Protein AF-0000000082779666 (afdb_homodimer)

Foldseek 3Di:
DQQDPCLVVDQALVSLLVVQLVLLVLADDPVSSVVSNVVSVVVSVVCVPPDDSVVRRVVSVVSRVVSNVVCCVGPVVD/DQQDPCLVVDQALVSLLVVQLVLLVLADDPVSSVVSNVVSVVVSVVCVPPDDSVVRRVVSVVSRVVSNVVCCVGPVPD

Sequence (156 aa):
MPPLPGAELVQTPVQLYRYLLRCCKRLPSPAMQQHYRHAVRQSFNSHVDEDDPERIKTIIQRAITDADWILDKYTRKKMPPLPGAELVQTPVQLYRYLLRCCKRLPSPAMQQHYRHAVRQSFNSHVDEDDPERIKTIIQRAITDADWILDKYTRKK

Secondary structure (DSSP, 8-state):
--SSTTGGG--SHHHHHHHHHHHHTTSSSHHHHHHHHHHHHHHHHHTTT---HHHHHHHHHHHHHHHHHHHIIIIIT-/--SSTTGGG--SHHHHHHHHHHHHTTSSSHHHHHHHHHHHHHHHHHTTT---HHHHHHHHHHHHHHHHHHHHHHTS--

Nearest PDB structures (foldseek):
  6odd-assembly1_B  TM=8.358E-01  e=5.122E-02  Homo sapiens
  6uxe-assembly1_B  TM=8.445E-01  e=1.017E-01  Homo sapiens
  6nzu-assembly1_B  TM=8.405E-01  e=1.207E-01  Homo sapiens
  8pk8-assembly1_B  TM=8.431E-01  e=1.353E-01  Homo sapiens
  7zmb-assembly1_P  TM=7.468E-01  e=3.009E-01  Thermochaetoides thermophila DSM 1495

pLDDT: mean 90.34, std 11.35, range [42.72, 97.56]

Organism: Chanos chanos (NCBI:txid29144)

Solvent-accessible surface area (backbone atoms only — not comparable to full-atom values): 8999 Å² total; per-residue (Å²): 122,70,68,49,91,58,57,86,70,50,83,43,73,67,48,42,52,52,51,50,51,56,54,26,69,63,44,85,41,72,69,56,23,51,51,48,44,48,40,51,54,53,51,50,64,64,49,66,81,67,77,51,67,69,58,51,50,51,52,49,53,51,51,49,53,50,49,22,50,51,44,46,65,65,54,55,76,112,122,70,69,47,92,60,56,87,69,48,81,42,72,70,48,41,52,52,51,50,52,57,52,26,70,64,45,86,42,70,68,55,23,51,51,47,44,48,40,51,52,53,51,50,63,64,49,65,81,67,78,51,68,68,58,50,52,52,51,50,53,51,51,49,53,52,50,22,51,52,44,47,66,64,55,57,75,116

Radius of gyration: 15.82 Å; Cα contacts (8 Å, |Δi|>4): 144; chains: 2; bounding box: 31×48×36 Å

InterPro domains:
  IPR008011 Complex 1 LYR protein domain [PF05347] (12-68)
  IPR045291 LYRM9, LYR domain [cd20269] (13-73)
  IPR052151 Complex I LYR motif-containing protein [PTHR47061] (1-77)

Structure (mmCIF, N/CA/C/O backbone):
data_AF-0000000082779666-model_v1
#
loop_
_entity.id
_entity.type
_entity.pdbx_description
1 polymer 'LYR motif-containing protein 9'
#
loop_
_atom_site.group_PDB
_atom_site.id
_atom_site.type_symbol
_atom_site.label_atom_id
_atom_site.label_alt_id
_atom_site.label_comp_id
_atom_site.label_asym_id
_atom_site.label_entity_id
_atom_site.label_seq_id
_atom_site.pdbx_PDB_ins_code
_atom_site.Cartn_x
_atom_site.Cartn_y
_atom_site.Cartn_z
_atom_site.occupancy
_atom_site.B_iso_or_equiv
_atom_site.auth_seq_id
_atom_site.auth_comp_id
_atom_site.auth_asym_id
_atom_site.auth_atom_id
_atom_site.pdbx_PDB_model_num
ATOM 1 N N . MET A 1 1 ? 0.301 7.043 18.406 1 48.06 1 MET A N 1
ATOM 2 C CA . MET A 1 1 ? -0.86 7.926 18.469 1 48.06 1 MET A CA 1
ATOM 3 C C . MET A 1 1 ? -1.511 8.07 17.094 1 48.06 1 MET A C 1
ATOM 5 O O . MET A 1 1 ? -0.822 8.07 16.078 1 48.06 1 MET A O 1
ATOM 9 N N . PRO A 1 2 ? -2.842 7.746 17.078 1 58.31 2 PRO A N 1
ATOM 10 C CA . PRO A 1 2 ? -3.479 7.953 15.773 1 58.31 2 PRO A CA 1
ATOM 11 C C . PRO A 1 2 ? -3.223 9.344 15.203 1 58.31 2 PRO A C 1
ATOM 13 O O . PRO A 1 2 ? -3.105 10.312 15.961 1 58.31 2 PRO A O 1
ATOM 16 N N . PRO A 1 3 ? -2.742 9.281 13.875 1 59.75 3 PRO A N 1
ATOM 17 C CA . PRO A 1 3 ? -2.281 10.562 13.336 1 59.75 3 PRO A CA 1
ATOM 18 C C . PRO A 1 3 ? -3.268 11.703 13.586 1 59.75 3 PRO A C 1
ATOM 20 O O . PRO A 1 3 ? -2.871 12.773 14.055 1 59.75 3 PRO A O 1
ATOM 23 N N . LEU A 1 4 ? -4.582 11.43 13.062 1 67.88 4 LEU A N 1
ATOM 24 C CA . LEU A 1 4 ? -5.668 12.391 13.219 1 67.88 4 LEU A CA 1
ATOM 25 C C . LEU A 1 4 ? -6.797 11.805 14.062 1 67.88 4 LEU A C 1
ATOM 27 O O . LEU A 1 4 ? -6.977 10.586 14.094 1 67.88 4 LEU A O 1
ATOM 31 N N . PRO A 1 5 ? -7.273 12.695 14.773 1 72.62 5 PRO A N 1
ATOM 32 C CA . PRO A 1 5 ? -8.461 12.172 15.461 1 72.62 5 PRO A CA 1
ATOM 33 C C . PRO A 1 5 ? -9.398 11.406 14.523 1 72.62 5 PRO A C 1
ATOM 35 O O . PRO A 1 5 ? -9.492 11.734 13.336 1 72.62 5 PRO A O 1
ATOM 38 N N . GLY A 1 6 ? -9.844 10.273 14.977 1 78 6 GLY A N 1
ATOM 39 C CA . GLY A 1 6 ? -10.859 9.531 14.242 1 78 6 GLY A CA 1
ATOM 40 C C . GLY A 1 6 ? -10.32 8.273 13.594 1 78 6 GLY A C 1
ATOM 41 O O . GLY A 1 6 ? -11.07 7.535 12.945 1 78 6 GLY A O 1
ATOM 42 N N . AL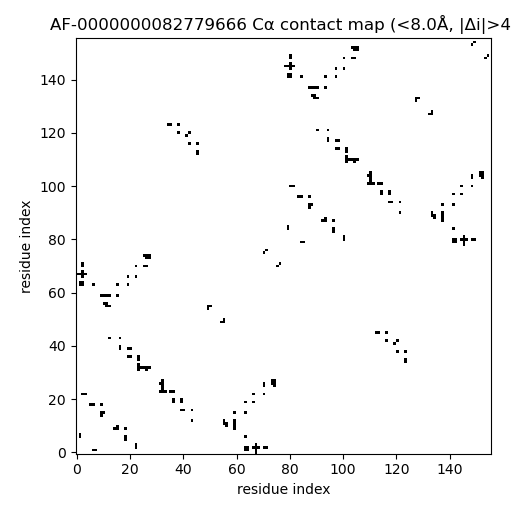A A 1 7 ? -9.039 8.062 13.68 1 85.25 7 ALA A N 1
ATOM 43 C CA . ALA A 1 7 ? -8.5 6.824 13.125 1 85.25 7 ALA A CA 1
ATOM 44 C C . ALA A 1 7 ? -9.258 5.609 13.656 1 85.25 7 ALA A C 1
ATOM 46 O O . ALA A 1 7 ? -9.469 4.637 12.93 1 85.25 7 ALA A O 1
ATOM 47 N N . GLU A 1 8 ? -9.68 5.762 14.812 1 88.44 8 GLU A N 1
ATOM 48 C CA . GLU A 1 8 ? -10.375 4.645 15.445 1 88.44 8 GLU A CA 1
ATOM 49 C C . GLU A 1 8 ? -11.75 4.426 14.828 1 88.44 8 GLU A C 1
ATOM 51 O O . GLU A 1 8 ? -12.328 3.344 14.945 1 88.44 8 GLU A O 1
ATOM 56 N N . LEU A 1 9 ? -12.242 5.422 14.164 1 89.44 9 LEU A N 1
ATOM 57 C CA . LEU A 1 9 ? -13.57 5.359 13.562 1 89.44 9 LEU A CA 1
ATOM 58 C C . LEU A 1 9 ? -13.508 4.773 12.156 1 89.44 9 LEU A C 1
ATOM 60 O O . LEU A 1 9 ? -14.539 4.434 11.578 1 89.44 9 LEU A O 1
ATOM 64 N N . VAL A 1 10 ? -12.383 4.578 11.641 1 94.75 10 VAL A N 1
ATOM 65 C CA . VAL A 1 10 ? -12.227 4.117 10.266 1 94.75 10 VAL A CA 1
ATOM 66 C C . VAL A 1 10 ? -12.406 2.604 10.203 1 94.75 10 VAL A C 1
ATOM 68 O O . VAL A 1 10 ? -11.57 1.851 10.711 1 94.75 10 VAL A O 1
ATOM 71 N N . GLN A 1 11 ? -13.531 2.197 9.539 1 93.25 11 GLN A N 1
ATOM 72 C CA . GLN A 1 11 ? -13.82 0.767 9.492 1 93.25 11 GLN A CA 1
ATOM 73 C C . GLN A 1 11 ? -14.125 0.312 8.07 1 93.25 11 GLN A C 1
ATOM 75 O O . GLN A 1 11 ? -14.242 -0.887 7.809 1 93.25 11 GLN A O 1
ATOM 80 N N . THR A 1 12 ? -14.297 1.275 7.211 1 95.19 12 THR A N 1
ATOM 81 C CA . THR A 1 12 ? -14.609 0.952 5.824 1 95.19 12 THR A CA 1
ATOM 82 C C . THR A 1 12 ? -13.617 1.614 4.875 1 95.19 12 THR A C 1
ATOM 84 O O . THR A 1 12 ? -12.961 2.592 5.238 1 95.19 12 THR A O 1
ATOM 87 N N . PRO A 1 13 ? -13.555 0.976 3.65 1 96.62 13 PRO A N 1
ATOM 88 C CA . PRO A 1 13 ? -12.641 1.575 2.668 1 96.62 13 PRO A CA 1
ATOM 89 C C . PRO A 1 13 ? -12.961 3.041 2.389 1 96.62 13 PRO A C 1
ATOM 91 O O . PRO A 1 13 ? -12.047 3.861 2.254 1 96.62 13 PRO A O 1
ATOM 94 N N . VAL A 1 14 ? -14.203 3.357 2.279 1 96.38 14 VAL A N 1
ATOM 95 C CA . VAL A 1 14 ? -14.586 4.734 1.986 1 96.38 14 VAL A CA 1
ATOM 96 C C . VAL A 1 14 ? -14.18 5.641 3.143 1 96.38 14 VAL A C 1
ATOM 98 O O . VAL A 1 14 ? -13.68 6.746 2.924 1 96.38 14 VAL A O 1
ATOM 101 N N . GLN A 1 15 ? -14.43 5.18 4.359 1 96.69 15 GLN A N 1
ATOM 102 C CA . GLN A 1 15 ? -13.992 5.945 5.523 1 96.69 15 GLN A CA 1
ATOM 103 C C . GLN A 1 15 ? -12.477 6.113 5.535 1 96.69 15 GLN A C 1
ATOM 105 O O . GLN A 1 15 ? -11.969 7.176 5.895 1 96.69 15 GLN A O 1
ATOM 110 N N . LEU A 1 16 ? -11.75 5.07 5.207 1 97.25 16 LEU A N 1
ATOM 111 C CA . LEU A 1 16 ? -10.297 5.141 5.113 1 97.25 16 LEU A CA 1
ATOM 112 C C . LEU A 1 16 ? -9.867 6.191 4.09 1 97.25 16 LEU A C 1
ATOM 114 O O . LEU A 1 16 ? -8.984 7.004 4.363 1 97.25 16 LEU A O 1
ATOM 118 N N . TYR A 1 17 ? -10.516 6.121 2.982 1 97.5 17 TYR A N 1
ATOM 119 C CA . TYR A 1 17 ? -10.195 7.059 1.914 1 97.5 17 TYR A CA 1
ATOM 120 C C . TYR A 1 17 ? -10.328 8.5 2.395 1 97.5 17 TYR A C 1
ATOM 122 O O . TYR A 1 17 ? -9.398 9.297 2.238 1 97.5 17 TYR A O 1
ATOM 130 N N . ARG A 1 18 ? -11.375 8.828 3.004 1 96.62 18 ARG A N 1
ATOM 131 C CA . ARG A 1 18 ? -11.633 10.172 3.512 1 96.62 18 ARG A CA 1
ATOM 132 C C . ARG A 1 18 ? -10.617 10.555 4.586 1 96.62 18 ARG A C 1
ATOM 134 O O . ARG A 1 18 ? -10.094 11.672 4.586 1 96.62 18 ARG A O 1
ATOM 141 N N . TYR A 1 19 ? -10.43 9.656 5.449 1 97.5 19 TYR A N 1
ATOM 142 C CA . TYR A 1 19 ? -9.477 9.898 6.531 1 97.5 19 TYR A CA 1
ATOM 143 C C . TYR A 1 19 ? -8.094 10.227 5.977 1 97.5 19 TYR A C 1
ATOM 145 O O . TYR A 1 19 ? -7.453 11.188 6.414 1 97.5 19 TYR A O 1
ATOM 153 N N . LEU A 1 20 ? -7.695 9.469 5 1 97.38 20 LEU A N 1
ATOM 154 C CA . LEU A 1 20 ? -6.367 9.672 4.438 1 97.38 20 LEU A CA 1
ATOM 155 C C . LEU A 1 20 ? -6.289 11 3.691 1 97.38 20 LEU A C 1
ATOM 157 O O . LEU A 1 20 ? -5.262 11.68 3.732 1 97.38 20 LEU A O 1
ATOM 161 N N . LEU A 1 21 ? -7.34 11.344 3.023 1 97.31 21 LEU A N 1
ATOM 162 C CA . LEU A 1 21 ? -7.352 12.633 2.334 1 97.31 21 LEU A CA 1
ATOM 163 C C . LEU A 1 21 ? -7.215 13.781 3.326 1 97.31 21 LEU A C 1
ATOM 165 O O . LEU A 1 21 ? -6.527 14.766 3.051 1 97.31 21 LEU A O 1
ATOM 169 N N . ARG A 1 22 ? -7.883 13.633 4.496 1 96.19 22 ARG A N 1
ATOM 170 C CA . ARG A 1 22 ? -7.734 14.648 5.535 1 96.19 22 ARG A CA 1
ATOM 171 C C . ARG A 1 22 ? -6.305 14.688 6.066 1 96.19 22 ARG A C 1
ATOM 173 O O . ARG A 1 22 ? -5.762 15.758 6.324 1 96.19 22 ARG A O 1
ATOM 180 N N . CYS A 1 23 ? -5.703 13.602 6.195 1 95.5 23 CYS A N 1
ATOM 181 C CA . CYS A 1 23 ? -4.316 13.539 6.645 1 95.5 23 CYS A CA 1
ATOM 182 C C . CYS A 1 23 ? -3.393 14.25 5.66 1 95.5 23 CYS A C 1
ATOM 184 O O . CYS A 1 23 ? -2.467 14.953 6.07 1 95.5 23 CYS A O 1
ATOM 186 N N . CYS A 1 24 ? -3.629 14.031 4.375 1 96.06 24 CYS A N 1
ATOM 187 C CA . CYS A 1 24 ? -2.799 14.648 3.348 1 96.06 24 CYS A CA 1
ATOM 188 C C . CYS A 1 24 ? -2.822 16.172 3.467 1 96.06 24 CYS A C 1
ATOM 190 O O . CYS A 1 24 ? -1.814 16.828 3.213 1 96.06 24 CYS A O 1
ATOM 192 N N . LYS A 1 25 ? -3.939 16.703 3.848 1 95.81 25 LYS A N 1
ATOM 193 C CA . LYS A 1 25 ? -4.098 18.156 3.957 1 95.81 25 LYS A CA 1
ATOM 194 C C . LYS A 1 25 ? -3.229 18.719 5.074 1 95.81 25 LYS A C 1
ATOM 196 O O . LYS A 1 25 ? -2.99 19.938 5.133 1 95.81 25 LYS A O 1
ATOM 201 N N . ARG A 1 26 ? -2.777 17.891 5.922 1 94.38 26 ARG A N 1
ATOM 202 C CA . ARG A 1 26 ? -1.98 18.344 7.062 1 94.38 26 ARG A CA 1
ATOM 203 C C . ARG A 1 26 ? -0.497 18.375 6.711 1 94.38 26 ARG A C 1
ATOM 205 O O . ARG A 1 26 ? 0.322 18.844 7.508 1 94.38 26 ARG A O 1
ATOM 212 N N . LEU A 1 27 ? -0.149 17.906 5.543 1 94.56 27 LEU A N 1
ATOM 213 C CA . LEU A 1 27 ? 1.248 17.922 5.121 1 94.56 27 LEU A CA 1
ATOM 214 C C . LEU A 1 27 ? 1.692 19.344 4.781 1 94.56 27 LEU A C 1
ATOM 216 O O . LEU A 1 27 ? 0.901 20.141 4.273 1 94.56 27 LEU A O 1
ATOM 220 N N . PRO A 1 28 ? 2.955 19.734 5.078 1 94.06 28 PRO A N 1
ATOM 221 C CA . PRO A 1 28 ? 3.416 21.125 5.031 1 94.06 28 PRO A CA 1
ATOM 222 C C . PRO A 1 28 ? 3.553 21.656 3.607 1 94.06 28 PRO A C 1
ATOM 224 O O . PRO A 1 28 ? 3.424 22.859 3.379 1 94.06 28 PRO A O 1
ATOM 227 N N . SER A 1 29 ? 3.826 20.953 2.604 1 94.19 29 SER A N 1
ATOM 228 C CA . SER A 1 29 ? 4.055 21.422 1.24 1 94.19 29 SER A CA 1
ATOM 229 C C . SER A 1 29 ? 2.912 21.016 0.316 1 94.19 29 SER A C 1
ATOM 231 O O . SER A 1 29 ? 2.467 19.875 0.338 1 94.19 29 SER A O 1
ATOM 233 N N . PRO A 1 30 ? 2.48 21.969 -0.505 1 96.56 30 PRO A N 1
ATOM 234 C CA . PRO A 1 30 ? 1.463 21.625 -1.498 1 96.56 30 PRO A CA 1
ATOM 235 C C . PRO A 1 30 ? 1.897 20.469 -2.406 1 96.56 30 PRO A C 1
ATOM 237 O O . PRO A 1 30 ? 1.076 19.625 -2.781 1 96.56 30 PRO A O 1
ATOM 240 N N . ALA A 1 31 ? 3.143 20.484 -2.703 1 95 31 ALA A N 1
ATOM 241 C CA . ALA A 1 31 ? 3.654 19.406 -3.547 1 95 31 ALA A CA 1
ATOM 242 C C . ALA A 1 31 ? 3.512 18.062 -2.855 1 95 31 ALA A C 1
ATOM 244 O O . ALA A 1 31 ? 3.107 17.078 -3.479 1 95 31 ALA A O 1
ATOM 245 N N . MET A 1 32 ? 3.793 18 -1.592 1 94.38 32 MET A N 1
ATOM 246 C CA . MET A 1 32 ? 3.65 16.781 -0.817 1 94.38 32 MET A CA 1
ATOM 247 C C . MET A 1 32 ? 2.186 16.375 -0.704 1 94.38 32 MET A C 1
ATOM 249 O O . MET A 1 32 ? 1.847 15.195 -0.863 1 94.38 32 MET A O 1
ATOM 253 N N . GLN A 1 33 ? 1.402 17.375 -0.396 1 97.12 33 GLN A N 1
ATOM 254 C CA . GLN A 1 33 ? -0.022 17.078 -0.291 1 97.12 33 GLN A CA 1
ATOM 255 C C . GLN A 1 33 ? -0.552 16.453 -1.581 1 97.12 33 GLN A C 1
ATOM 257 O O . GLN A 1 33 ? -1.276 15.461 -1.544 1 97.12 33 GLN A O 1
ATOM 262 N N . GLN A 1 34 ? -0.172 16.984 -2.658 1 97.12 34 GLN A N 1
ATOM 263 C CA . GLN A 1 34 ? -0.611 16.469 -3.953 1 97.12 34 GLN A CA 1
ATOM 264 C C . GLN A 1 34 ? -0.085 15.062 -4.195 1 97.12 34 GLN A C 1
ATOM 266 O O . GLN A 1 34 ? -0.818 14.195 -4.676 1 97.12 34 GLN A O 1
ATOM 271 N N . HIS A 1 35 ? 1.186 14.906 -3.869 1 94.94 35 HIS A N 1
ATOM 272 C CA . HIS A 1 35 ? 1.81 13.602 -4.066 1 94.94 35 HIS A CA 1
ATOM 273 C C . HIS A 1 35 ? 1.086 12.516 -3.275 1 94.94 35 HIS A C 1
ATOM 275 O O . HIS A 1 35 ? 0.694 11.492 -3.834 1 94.94 35 HIS A O 1
ATOM 281 N N . TYR A 1 36 ? 0.846 12.82 -2.098 1 95.75 36 TYR A N 1
ATOM 282 C CA . TYR A 1 36 ? 0.263 11.781 -1.25 1 95.75 36 TYR A CA 1
ATOM 283 C C . TYR A 1 36 ? -1.227 11.625 -1.531 1 95.75 36 TYR A C 1
ATOM 285 O O . TYR A 1 36 ? -1.769 10.523 -1.435 1 95.75 36 TYR A O 1
ATOM 293 N N . ARG A 1 37 ? -1.875 12.672 -1.862 1 97.12 37 ARG A N 1
ATOM 294 C CA . ARG A 1 37 ? -3.256 12.547 -2.314 1 97.12 37 ARG A CA 1
ATOM 295 C C . ARG A 1 37 ? -3.357 11.6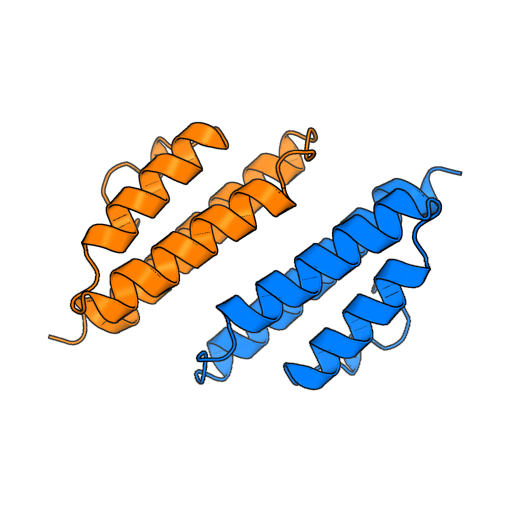09 -3.516 1 97.12 37 ARG A C 1
ATOM 297 O O . ARG A 1 37 ? -4.227 10.742 -3.562 1 97.12 37 ARG A O 1
ATOM 304 N N . HIS A 1 38 ? -2.469 11.789 -4.395 1 96.81 38 HIS A N 1
ATOM 305 C CA . HIS A 1 38 ? -2.418 10.922 -5.566 1 96.81 38 HIS A CA 1
ATOM 306 C C . HIS A 1 38 ? -2.168 9.469 -5.168 1 96.81 38 HIS A C 1
ATOM 308 O O . HIS A 1 38 ? -2.854 8.562 -5.648 1 96.81 38 HIS A O 1
ATOM 314 N N . ALA A 1 39 ? -1.288 9.289 -4.316 1 96.06 39 ALA A N 1
ATOM 315 C CA . ALA A 1 39 ? -0.958 7.938 -3.857 1 96.06 39 ALA A CA 1
ATOM 316 C C . ALA A 1 39 ? -2.16 7.277 -3.189 1 96.06 39 ALA A C 1
ATOM 318 O O . ALA A 1 39 ? -2.412 6.086 -3.393 1 96.06 39 ALA A O 1
ATOM 319 N N . VAL A 1 40 ? -2.906 8 -2.445 1 97.12 40 VAL A N 1
ATOM 320 C CA . VAL A 1 40 ? -4.102 7.488 -1.776 1 97.12 40 VAL A CA 1
ATOM 321 C C . VAL A 1 40 ? -5.125 7.043 -2.818 1 97.12 40 VAL A C 1
ATOM 323 O O . VAL A 1 40 ? -5.688 5.949 -2.713 1 97.12 40 VAL A O 1
ATOM 326 N N . ARG A 1 41 ? -5.297 7.855 -3.797 1 96 41 ARG A N 1
ATOM 327 C CA . ARG A 1 41 ? -6.25 7.527 -4.852 1 96 41 ARG A CA 1
ATOM 328 C C . ARG A 1 41 ? -5.836 6.258 -5.59 1 96 41 ARG A C 1
ATOM 330 O O . ARG A 1 41 ? -6.668 5.387 -5.852 1 96 41 ARG A O 1
ATOM 337 N N . GLN A 1 42 ? -4.598 6.203 -5.922 1 94.56 42 GLN A N 1
ATOM 338 C CA . GLN A 1 42 ? -4.086 5.02 -6.605 1 94.56 42 GLN A CA 1
ATOM 339 C C . GLN A 1 42 ? -4.258 3.77 -5.75 1 94.56 42 GLN A C 1
ATOM 341 O O . GLN A 1 42 ? -4.668 2.721 -6.25 1 94.56 42 GLN A O 1
ATOM 346 N N . SER A 1 43 ? -3.963 3.889 -4.484 1 95.06 43 SER A N 1
ATOM 347 C CA . SER A 1 43 ? -4.117 2.756 -3.576 1 95.06 43 SER A CA 1
ATOM 348 C C . SER A 1 43 ? -5.57 2.311 -3.488 1 95.06 43 SER A C 1
ATOM 350 O O . SER A 1 43 ? -5.859 1.111 -3.494 1 95.06 43 SER A O 1
ATOM 352 N N . PHE A 1 44 ? -6.43 3.24 -3.363 1 95.5 44 PHE A N 1
ATOM 353 C CA . PHE A 1 44 ? -7.855 2.926 -3.301 1 95.5 44 PHE A CA 1
ATOM 354 C C . PHE A 1 44 ? -8.297 2.17 -4.551 1 95.5 44 PHE A C 1
ATOM 356 O O . PHE A 1 44 ? -8.961 1.136 -4.453 1 95.5 44 PHE A O 1
ATOM 363 N N . ASN A 1 45 ? -7.859 2.582 -5.676 1 91.38 45 ASN A N 1
ATOM 364 C CA . ASN A 1 45 ? -8.211 1.934 -6.934 1 91.38 45 ASN A CA 1
ATOM 365 C C . ASN A 1 45 ? -7.625 0.527 -7.02 1 91.38 45 ASN A C 1
ATOM 367 O O . ASN A 1 45 ? -8.258 -0.38 -7.566 1 91.38 45 ASN A O 1
ATOM 371 N N . SER A 1 46 ? -6.48 0.337 -6.496 1 90.19 46 SER A N 1
ATOM 372 C CA . SER A 1 46 ? -5.797 -0.951 -6.559 1 90.19 46 SER A CA 1
ATOM 373 C C . SER A 1 46 ? -6.492 -1.99 -5.688 1 90.19 46 SER A C 1
ATOM 375 O O . SER A 1 46 ? -6.367 -3.193 -5.926 1 90.19 46 SER A O 1
ATOM 377 N N . HIS A 1 47 ? -7.289 -1.511 -4.676 1 91 47 HIS A N 1
ATOM 378 C CA . HIS A 1 47 ? -7.871 -2.443 -3.719 1 91 47 HIS A CA 1
ATOM 379 C C . HIS A 1 47 ? -9.391 -2.451 -3.811 1 91 47 HIS A C 1
ATOM 381 O O . HIS A 1 47 ? -10.07 -2.93 -2.898 1 91 47 HIS A O 1
ATOM 387 N N . VAL A 1 48 ? -9.898 -1.885 -4.824 1 87.69 48 VAL A N 1
ATOM 388 C CA . VAL A 1 48 ? -11.336 -1.696 -4.973 1 87.69 48 VAL A CA 1
ATOM 389 C C . VAL A 1 48 ? -12.031 -3.055 -5.051 1 87.69 48 VAL A C 1
ATOM 391 O O . VAL A 1 48 ? -13.18 -3.197 -4.625 1 87.69 48 VAL A O 1
ATOM 394 N N . ASP A 1 49 ? -11.312 -4.094 -5.445 1 83.69 49 ASP A N 1
ATOM 395 C CA . ASP A 1 49 ? -11.922 -5.406 -5.637 1 83.69 49 ASP A CA 1
ATOM 396 C C . ASP A 1 49 ? -11.703 -6.297 -4.418 1 83.69 49 ASP A C 1
ATOM 398 O O . ASP A 1 49 ? -12.102 -7.461 -4.414 1 83.69 49 ASP A O 1
ATOM 402 N N . GLU A 1 50 ? -11.141 -5.762 -3.447 1 89.44 50 GLU A N 1
ATOM 403 C CA . GLU A 1 50 ? -10.945 -6.531 -2.221 1 89.44 50 GLU A CA 1
ATOM 404 C C . GLU A 1 50 ? -12.25 -6.66 -1.438 1 89.44 50 GLU A C 1
ATOM 406 O O . GLU A 1 50 ? -12.836 -5.656 -1.037 1 89.44 50 GLU A O 1
ATOM 411 N N . ASP A 1 51 ? -12.734 -7.941 -1.19 1 89.88 51 ASP A N 1
ATOM 412 C CA . ASP A 1 51 ? -14.023 -8.148 -0.528 1 89.88 51 ASP A CA 1
ATOM 413 C C . ASP A 1 51 ? -13.852 -8.938 0.768 1 89.88 51 ASP A C 1
A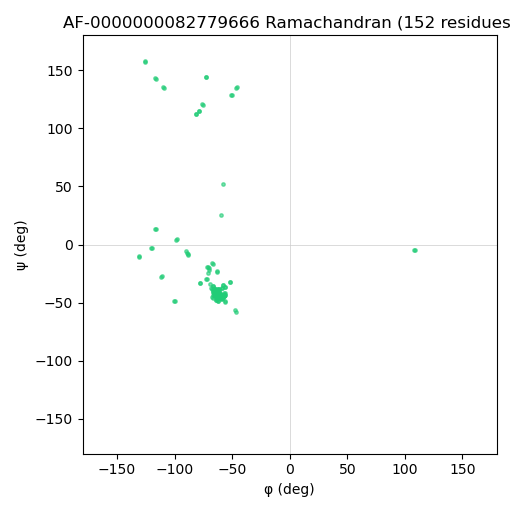TOM 415 O O . ASP A 1 51 ? -14.812 -9.148 1.504 1 89.88 51 ASP A O 1
ATOM 419 N N . ASP A 1 52 ? -12.695 -9.344 1.075 1 93.88 52 ASP A N 1
ATOM 420 C CA . ASP A 1 52 ? -12.43 -10.086 2.309 1 93.88 52 ASP A CA 1
ATOM 421 C C . ASP A 1 52 ? -12.352 -9.141 3.506 1 93.88 52 ASP A C 1
ATOM 423 O O . ASP A 1 52 ? -11.461 -8.289 3.57 1 93.88 52 ASP A O 1
ATOM 427 N N . PRO A 1 53 ? -13.328 -9.289 4.457 1 94.31 53 PRO A N 1
ATOM 428 C CA . PRO A 1 53 ? -13.383 -8.352 5.578 1 94.31 53 PRO A CA 1
ATOM 429 C C . PRO A 1 53 ? -12.102 -8.344 6.406 1 94.31 53 PRO A C 1
ATOM 431 O O . PRO A 1 53 ? -11.695 -7.293 6.91 1 94.31 53 PRO A O 1
ATOM 434 N N . GLU A 1 54 ? -11.531 -9.469 6.57 1 94.62 54 GLU A N 1
ATOM 435 C CA . GLU A 1 54 ? -10.289 -9.531 7.344 1 94.62 54 GLU A CA 1
ATOM 436 C C . GLU A 1 54 ? -9.156 -8.797 6.629 1 94.62 54 GLU A C 1
ATOM 438 O O . GLU A 1 54 ? -8.375 -8.086 7.258 1 94.62 54 GLU A O 1
ATOM 443 N N . ARG A 1 55 ? -9.148 -9.016 5.348 1 94 55 ARG A N 1
ATOM 444 C CA . ARG A 1 55 ? -8.133 -8.344 4.547 1 94 55 ARG A CA 1
ATOM 445 C C . ARG A 1 55 ? -8.344 -6.836 4.539 1 94 55 ARG A C 1
ATOM 447 O O . ARG A 1 55 ? -7.391 -6.066 4.656 1 94 55 ARG A O 1
ATOM 454 N N . ILE A 1 56 ? -9.57 -6.426 4.473 1 96.12 56 ILE A N 1
ATOM 455 C CA . ILE A 1 56 ? -9.906 -5.008 4.469 1 96.12 56 ILE A CA 1
ATOM 456 C C . ILE A 1 56 ? -9.469 -4.375 5.789 1 96.12 56 ILE A C 1
ATOM 458 O O . ILE A 1 56 ? -8.875 -3.295 5.801 1 96.12 56 ILE A O 1
ATOM 462 N N . LYS A 1 57 ? -9.703 -5.027 6.828 1 95.44 57 LYS A N 1
ATOM 463 C CA . LYS A 1 57 ? -9.289 -4.527 8.141 1 95.44 57 LYS A CA 1
ATOM 464 C C . LYS A 1 57 ? -7.777 -4.359 8.211 1 95.44 57 LYS A C 1
ATOM 466 O O . LYS A 1 57 ? -7.281 -3.354 8.727 1 95.44 57 LYS A O 1
ATOM 471 N N . THR A 1 58 ? -7.062 -5.324 7.73 1 95.56 58 THR A N 1
ATOM 472 C CA . THR A 1 58 ? -5.602 -5.281 7.723 1 95.56 58 THR A CA 1
ATOM 473 C C . THR A 1 58 ? -5.102 -4.098 6.898 1 95.56 58 THR A C 1
ATOM 475 O O . THR A 1 58 ? -4.207 -3.369 7.328 1 95.56 58 THR A O 1
ATOM 478 N N . ILE A 1 59 ? -5.715 -3.914 5.785 1 95.88 59 ILE A N 1
ATOM 479 C CA . ILE A 1 59 ? -5.344 -2.814 4.898 1 95.88 59 ILE A CA 1
ATOM 480 C C . ILE A 1 59 ? -5.59 -1.481 5.602 1 95.88 59 ILE A C 1
ATOM 482 O O . ILE A 1 59 ? -4.734 -0.594 5.582 1 95.88 59 ILE A O 1
ATOM 486 N N . ILE A 1 60 ? -6.691 -1.367 6.262 1 96.69 60 ILE A N 1
ATOM 487 C CA . ILE A 1 60 ? -7.055 -0.136 6.957 1 96.69 60 ILE A CA 1
ATOM 488 C C . ILE A 1 60 ? -6.031 0.16 8.047 1 96.69 60 ILE A C 1
ATOM 490 O O . ILE A 1 60 ? -5.496 1.27 8.125 1 96.69 60 ILE A O 1
ATOM 494 N N . GLN A 1 61 ? -5.719 -0.764 8.82 1 95.06 61 GLN A N 1
ATOM 495 C CA . GLN A 1 61 ? -4.789 -0.572 9.922 1 95.06 61 GLN A CA 1
ATOM 496 C C . GLN A 1 61 ? -3.402 -0.183 9.414 1 95.06 61 GLN A C 1
ATOM 498 O O . GLN A 1 61 ? -2.775 0.736 9.945 1 95.06 61 GLN A O 1
ATOM 503 N N . ARG A 1 62 ? -2.994 -0.839 8.422 1 94.44 62 ARG A N 1
ATOM 504 C CA . ARG A 1 62 ? -1.68 -0.55 7.863 1 94.44 62 ARG A CA 1
ATOM 505 C C . ARG A 1 62 ? -1.638 0.849 7.258 1 94.44 62 ARG A C 1
ATOM 507 O O . ARG A 1 62 ? -0.654 1.574 7.426 1 94.44 62 ARG A O 1
ATOM 514 N N . ALA A 1 63 ? -2.727 1.201 6.562 1 96.38 63 ALA A N 1
ATOM 515 C CA . ALA A 1 63 ? -2.773 2.518 5.93 1 96.38 63 ALA A CA 1
ATOM 516 C C . ALA A 1 63 ? -2.744 3.629 6.977 1 96.38 63 ALA A C 1
ATOM 518 O O . ALA A 1 63 ? -2.068 4.645 6.797 1 96.38 63 ALA A O 1
ATOM 519 N N . ILE A 1 64 ? -3.434 3.414 7.98 1 95.56 64 ILE A N 1
ATOM 520 C CA . ILE A 1 64 ? -3.482 4.41 9.047 1 95.56 64 ILE A CA 1
ATOM 521 C C . ILE A 1 64 ? -2.111 4.523 9.711 1 95.56 64 ILE A C 1
ATOM 523 O O . ILE A 1 64 ? -1.631 5.629 9.969 1 95.56 64 ILE A O 1
ATOM 527 N N . THR A 1 65 ? -1.487 3.441 9.961 1 93.94 65 THR A N 1
ATOM 528 C CA . THR A 1 65 ? -0.151 3.432 10.539 1 93.94 65 THR A CA 1
ATOM 529 C C . THR A 1 65 ? 0.837 4.172 9.648 1 93.94 65 THR A C 1
ATOM 531 O O . THR A 1 65 ? 1.658 4.953 10.133 1 93.94 65 THR A O 1
ATOM 534 N N . ASP A 1 66 ? 0.741 3.924 8.359 1 93.81 66 ASP A N 1
ATOM 535 C CA . ASP A 1 66 ? 1.625 4.594 7.41 1 93.81 66 ASP A CA 1
ATOM 536 C C . ASP A 1 66 ? 1.382 6.102 7.406 1 93.81 66 ASP A C 1
ATOM 538 O O . ASP A 1 66 ? 2.33 6.891 7.348 1 93.81 66 ASP A O 1
ATOM 542 N N . ALA A 1 67 ? 0.136 6.43 7.465 1 94.69 67 ALA A N 1
ATOM 543 C CA . ALA A 1 67 ? -0.196 7.852 7.488 1 94.69 67 ALA A CA 1
ATOM 544 C C . ALA A 1 67 ? 0.36 8.523 8.734 1 94.69 67 ALA A C 1
ATOM 546 O O . ALA A 1 67 ? 0.9 9.633 8.664 1 94.69 67 ALA A O 1
ATOM 547 N N . ASP A 1 68 ? 0.245 7.832 9.781 1 92.5 68 ASP A N 1
ATOM 548 C CA . ASP A 1 68 ? 0.805 8.344 11.031 1 92.5 68 ASP A CA 1
ATOM 549 C C . ASP A 1 68 ? 2.312 8.555 10.914 1 92.5 68 ASP A C 1
ATOM 551 O O . ASP A 1 68 ? 2.836 9.586 11.336 1 92.5 68 ASP A O 1
ATOM 555 N N . TRP A 1 69 ? 2.979 7.664 10.398 1 92.44 69 TRP A N 1
ATOM 556 C CA . TRP A 1 69 ? 4.422 7.766 10.203 1 92.44 69 TRP A CA 1
ATOM 557 C C . TRP A 1 69 ? 4.773 8.961 9.328 1 92.44 69 TRP A C 1
ATOM 559 O O . TRP A 1 69 ? 5.691 9.719 9.641 1 92.44 69 TRP A O 1
ATOM 569 N N . ILE A 1 70 ? 4.082 9.133 8.273 1 91.69 70 ILE A N 1
ATOM 570 C CA . ILE A 1 70 ? 4.352 10.203 7.316 1 91.69 70 ILE A CA 1
ATOM 571 C C . ILE A 1 70 ? 4.137 11.555 7.984 1 91.69 70 ILE A C 1
ATOM 573 O O . ILE A 1 70 ? 4.957 12.469 7.84 1 91.69 70 ILE A O 1
ATOM 577 N N . LEU A 1 71 ? 3.051 11.656 8.633 1 92.5 71 LEU A N 1
ATOM 578 C CA . LEU A 1 71 ? 2.77 12.922 9.305 1 92.5 71 LEU A CA 1
ATOM 579 C C . LEU A 1 71 ? 3.818 13.211 10.375 1 92.5 71 LEU A C 1
ATOM 581 O O . LEU A 1 71 ? 4.254 14.359 10.523 1 92.5 71 LEU A O 1
ATOM 585 N N . ASP A 1 72 ? 4.164 12.172 11.094 1 90.62 72 ASP A N 1
ATOM 586 C CA . ASP A 1 72 ? 5.195 12.344 12.117 1 90.62 72 ASP A CA 1
ATOM 587 C C . ASP A 1 72 ? 6.527 12.75 11.484 1 90.62 72 ASP A C 1
ATOM 589 O O . ASP A 1 72 ? 7.258 13.57 12.055 1 90.62 72 ASP A O 1
ATOM 593 N N . LYS A 1 73 ? 6.84 12.258 10.438 1 87.94 73 LYS A N 1
ATOM 594 C CA . LYS A 1 73 ? 8.086 12.547 9.719 1 87.94 73 LYS A CA 1
ATOM 595 C C . LYS A 1 73 ? 8.133 14 9.266 1 87.94 73 LYS A C 1
ATOM 597 O O . LYS A 1 73 ? 9.18 14.648 9.344 1 87.94 73 LYS A O 1
ATOM 602 N N . TYR A 1 74 ? 6.973 14.5 8.828 1 90.69 74 TYR A N 1
ATOM 603 C CA . TYR A 1 74 ? 7.027 15.766 8.109 1 90.69 74 TYR A CA 1
ATOM 604 C C . TYR A 1 74 ? 6.391 16.891 8.93 1 90.69 74 TYR A C 1
ATOM 606 O O . TYR A 1 74 ? 6.645 18.062 8.68 1 90.69 74 TYR A O 1
ATOM 614 N N . THR A 1 75 ? 5.535 16.547 9.727 1 87.19 75 THR A N 1
ATOM 615 C CA . THR A 1 75 ? 4.852 17.594 10.484 1 87.19 75 THR A CA 1
ATOM 616 C C . THR A 1 75 ? 5.434 17.703 11.891 1 87.19 75 THR A C 1
ATOM 618 O O . THR A 1 75 ? 5.371 18.766 12.516 1 87.19 75 THR A O 1
ATOM 621 N N . ARG A 1 76 ? 5.652 16.656 12.727 1 70.81 76 ARG A N 1
ATOM 622 C CA . ARG A 1 76 ? 6.172 16.797 14.078 1 70.81 76 ARG A CA 1
ATOM 623 C C . ARG A 1 76 ? 7.633 17.234 14.07 1 70.81 76 ARG A C 1
ATOM 625 O O . ARG A 1 76 ? 8.18 17.641 15.094 1 70.81 76 ARG A O 1
ATOM 632 N N . LYS A 1 77 ? 8.633 16.859 13.086 1 58.53 77 LYS A N 1
ATOM 633 C CA . LYS A 1 77 ? 9.969 17.375 13.352 1 58.53 77 LYS A CA 1
ATOM 634 C C . LYS A 1 77 ? 9.969 18.906 13.406 1 58.53 77 LYS A C 1
ATOM 636 O O . LYS A 1 77 ? 11.031 19.531 13.477 1 58.53 77 LYS A O 1
ATOM 641 N N . LYS A 1 78 ? 8.938 19.797 13.711 1 42.72 78 LYS A N 1
ATOM 642 C CA . LYS A 1 78 ? 9.328 21.125 14.18 1 42.72 78 LYS A CA 1
ATOM 643 C C . LYS A 1 78 ? 9.773 21.094 15.633 1 42.72 78 LYS A C 1
ATOM 645 O O . LYS A 1 78 ? 9.227 20.328 16.438 1 42.72 78 LYS A O 1
ATOM 650 N N . MET B 1 1 ? 4.289 -19.125 4.527 1 47.72 1 MET B N 1
ATOM 651 C CA . MET B 1 1 ? 5.289 -19.547 3.553 1 47.72 1 MET B CA 1
ATOM 652 C C . MET B 1 1 ? 5.52 -18.469 2.502 1 47.72 1 MET B C 1
ATOM 654 O O . MET B 1 1 ? 4.586 -17.75 2.121 1 47.72 1 MET B O 1
ATOM 658 N N . PRO B 1 2 ? 6.82 -18.062 2.375 1 57.97 2 PRO B N 1
ATOM 659 C CA . PRO B 1 2 ? 7.051 -17.078 1.316 1 57.97 2 PRO B CA 1
ATOM 660 C C . PRO B 1 2 ? 6.453 -17.5 -0.024 1 57.97 2 PRO B C 1
ATOM 662 O O . PRO B 1 2 ? 6.422 -18.688 -0.342 1 57.97 2 PRO B O 1
ATOM 665 N N . PRO B 1 3 ? 5.637 -16.469 -0.57 1 59.41 3 PRO B N 1
ATOM 666 C CA . PRO B 1 3 ? 4.863 -16.875 -1.746 1 59.41 3 PRO B CA 1
ATOM 667 C C . PRO B 1 3 ? 5.699 -17.641 -2.775 1 59.41 3 PRO B C 1
ATOM 669 O O . PRO B 1 3 ? 5.297 -18.703 -3.236 1 59.41 3 PRO B O 1
ATOM 672 N N . LEU B 1 4 ? 6.816 -16.875 -3.234 1 67.69 4 LEU B N 1
ATOM 673 C CA . LEU B 1 4 ? 7.754 -17.422 -4.203 1 67.69 4 LEU B CA 1
ATOM 674 C C . LEU B 1 4 ? 9.148 -17.562 -3.596 1 67.69 4 LEU B C 1
ATOM 676 O O . LEU B 1 4 ? 9.5 -16.844 -2.67 1 67.69 4 LEU B O 1
ATOM 680 N N . PRO B 1 5 ? 9.68 -18.594 -4.023 1 72.75 5 PRO B N 1
ATOM 681 C CA . PRO B 1 5 ? 11.07 -18.641 -3.57 1 72.75 5 PRO B CA 1
ATOM 682 C C . PRO B 1 5 ? 11.805 -17.312 -3.752 1 72.75 5 PRO B C 1
ATOM 684 O O . PRO B 1 5 ? 11.516 -16.578 -4.695 1 72.75 5 PRO B O 1
ATOM 687 N N . GLY B 1 6 ? 12.516 -16.938 -2.746 1 78 6 GLY B N 1
ATOM 688 C CA . GLY B 1 6 ? 13.383 -15.766 -2.855 1 78 6 GLY B CA 1
ATOM 689 C C . GLY B 1 6 ? 12.867 -14.57 -2.076 1 78 6 GLY B C 1
ATOM 690 O O . GLY B 1 6 ? 13.5 -13.508 -2.072 1 78 6 GLY B O 1
ATOM 691 N N . ALA B 1 7 ? 11.703 -14.688 -1.492 1 85.5 7 ALA B N 1
ATOM 692 C CA . ALA B 1 7 ? 11.211 -13.578 -0.676 1 85.5 7 ALA B CA 1
ATOM 693 C C . ALA B 1 7 ? 12.25 -13.156 0.355 1 85.5 7 ALA B C 1
ATOM 695 O O . ALA B 1 7 ? 12.383 -11.969 0.657 1 85.5 7 ALA B O 1
ATOM 696 N N . GLU B 1 8 ? 12.953 -14.094 0.765 1 88.62 8 GLU B N 1
ATOM 697 C CA . GLU B 1 8 ? 13.945 -13.82 1.799 1 88.62 8 GLU B CA 1
ATOM 698 C C . GLU B 1 8 ? 15.109 -13 1.244 1 88.62 8 GLU B C 1
ATOM 700 O O . GLU B 1 8 ? 15.836 -12.352 1.999 1 88.62 8 GLU B O 1
ATOM 705 N N . LEU B 1 9 ? 15.258 -13.008 -0.036 1 89.62 9 LEU B N 1
ATOM 706 C CA . LEU B 1 9 ? 16.359 -12.312 -0.686 1 89.62 9 LEU B CA 1
ATOM 707 C C . LEU B 1 9 ? 15.992 -10.859 -0.988 1 89.62 9 LEU B C 1
ATOM 709 O O . LEU B 1 9 ? 16.859 -10.055 -1.334 1 89.62 9 LEU B O 1
ATOM 713 N N . VAL B 1 10 ? 14.797 -10.516 -0.809 1 94.75 10 VAL B N 1
ATOM 714 C CA . VAL B 1 10 ? 14.336 -9.18 -1.169 1 94.75 10 VAL B CA 1
ATOM 715 C C . VAL B 1 10 ? 14.695 -8.188 -0.066 1 94.75 10 VAL B C 1
ATOM 717 O O . VAL B 1 10 ? 14.148 -8.25 1.037 1 94.75 10 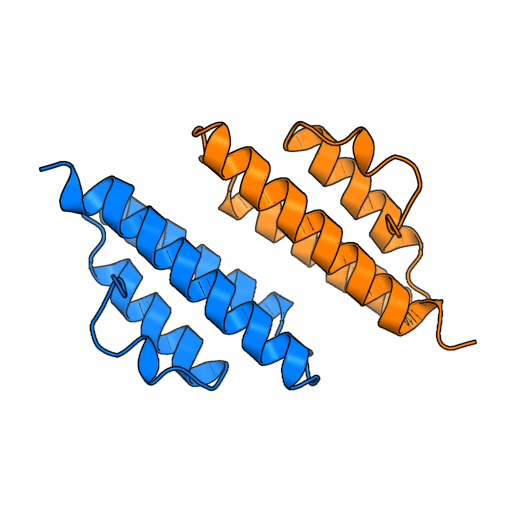VAL B O 1
ATOM 720 N N . GLN B 1 11 ? 15.641 -7.262 -0.428 1 93.31 11 GLN B N 1
ATOM 721 C CA . GLN B 1 11 ? 16.094 -6.32 0.586 1 93.31 11 GLN B CA 1
ATOM 722 C C . GLN B 1 11 ? 16.062 -4.887 0.063 1 93.31 11 GLN B C 1
ATOM 724 O O . GLN B 1 11 ? 16.266 -3.938 0.822 1 93.31 11 GLN B O 1
ATOM 729 N N . THR B 1 12 ? 15.844 -4.77 -1.219 1 95.31 12 THR B N 1
ATOM 730 C CA . THR B 1 12 ? 15.805 -3.445 -1.827 1 95.31 12 THR B CA 1
ATOM 731 C C . THR B 1 12 ? 14.508 -3.242 -2.598 1 95.31 12 THR B C 1
ATOM 733 O O . THR B 1 12 ? 13.844 -4.211 -2.979 1 95.31 12 THR B O 1
ATOM 736 N N . PRO B 1 13 ? 14.18 -1.907 -2.766 1 96.69 13 PRO B N 1
ATOM 737 C CA . PRO B 1 13 ? 12.961 -1.63 -3.525 1 96.69 13 PRO B CA 1
ATOM 738 C C . PRO B 1 13 ? 12.977 -2.254 -4.918 1 96.69 13 PRO B C 1
ATOM 740 O O . PRO B 1 13 ? 11.961 -2.775 -5.379 1 96.69 13 PRO B O 1
ATOM 743 N N . VAL B 1 14 ? 14.086 -2.189 -5.586 1 96.5 14 VAL B N 1
ATOM 744 C CA . VAL B 1 14 ? 14.172 -2.742 -6.934 1 96.5 14 VAL B CA 1
ATOM 745 C C . VAL B 1 14 ? 13.977 -4.258 -6.887 1 96.5 14 VAL B C 1
ATOM 747 O O . VAL B 1 14 ? 13.281 -4.828 -7.73 1 96.5 14 VAL B O 1
ATOM 750 N N . GLN B 1 15 ? 14.625 -4.887 -5.914 1 96.75 15 GLN B N 1
ATOM 751 C CA . GLN B 1 15 ? 14.43 -6.324 -5.742 1 96.75 15 GLN B CA 1
ATOM 752 C C . GLN B 1 15 ? 12.969 -6.648 -5.441 1 96.75 15 GLN B C 1
ATOM 754 O O . GLN B 1 15 ? 12.438 -7.648 -5.93 1 96.75 15 GLN B O 1
ATOM 759 N N . LEU B 1 16 ? 12.344 -5.859 -4.598 1 97.31 16 LEU B N 1
ATOM 760 C CA . LEU B 1 16 ? 10.922 -6.031 -4.301 1 97.31 16 LEU B CA 1
ATOM 761 C C . LEU B 1 16 ? 10.086 -5.93 -5.57 1 97.31 16 LEU B C 1
ATOM 763 O O . LEU B 1 16 ? 9.211 -6.762 -5.809 1 97.31 16 LEU B O 1
ATOM 767 N N . TYR B 1 17 ? 10.398 -4.934 -6.32 1 97.56 17 TYR B N 1
ATOM 768 C CA . TYR B 1 17 ? 9.656 -4.711 -7.559 1 97.56 17 TYR B CA 1
ATOM 769 C C . TYR B 1 17 ? 9.711 -5.941 -8.453 1 97.56 17 TYR B C 1
ATOM 771 O O . TYR B 1 17 ? 8.68 -6.434 -8.906 1 97.56 17 TYR B O 1
ATOM 779 N N . ARG B 1 18 ? 10.844 -6.465 -8.672 1 96.62 18 ARG B N 1
ATOM 780 C CA . ARG B 1 18 ? 11.031 -7.641 -9.508 1 96.62 18 ARG B CA 1
ATOM 781 C C . ARG B 1 18 ? 10.312 -8.852 -8.93 1 96.62 18 ARG B C 1
ATOM 783 O O . ARG B 1 18 ? 9.656 -9.602 -9.656 1 96.62 18 ARG B O 1
ATOM 790 N N . TYR B 1 19 ? 10.5 -9.008 -7.695 1 97.5 19 TYR B N 1
ATOM 791 C CA . TYR B 1 19 ? 9.859 -10.133 -7.016 1 97.5 19 TYR B CA 1
ATOM 792 C C . TYR B 1 19 ? 8.344 -10.094 -7.195 1 97.5 19 TYR B C 1
ATOM 794 O O . TYR B 1 19 ? 7.727 -11.102 -7.531 1 97.5 19 TYR B O 1
ATOM 802 N N . LEU B 1 20 ? 7.805 -8.93 -7.027 1 97.44 20 LEU B N 1
ATOM 803 C CA . LEU B 1 20 ? 6.355 -8.797 -7.133 1 97.44 20 LEU B CA 1
ATOM 804 C C . LEU B 1 20 ? 5.891 -9.039 -8.57 1 97.44 20 LEU B C 1
ATOM 806 O O . LEU B 1 20 ? 4.832 -9.625 -8.789 1 97.44 20 LEU B O 1
ATOM 810 N N . LEU B 1 21 ? 6.656 -8.57 -9.508 1 97.31 21 LEU B N 1
ATOM 811 C CA . LEU B 1 21 ? 6.297 -8.812 -10.906 1 97.31 21 LEU B CA 1
ATOM 812 C C . LEU B 1 21 ? 6.285 -10.305 -11.211 1 97.31 21 LEU B C 1
ATOM 814 O O . LEU B 1 21 ? 5.418 -10.781 -11.945 1 97.31 21 LEU B O 1
ATOM 818 N N . ARG B 1 22 ? 7.262 -11.039 -10.625 1 96.19 22 ARG B N 1
ATOM 819 C CA . ARG B 1 22 ? 7.27 -12.492 -10.805 1 96.19 22 ARG B CA 1
ATOM 820 C C . ARG B 1 22 ? 6.051 -13.125 -10.141 1 96.19 22 ARG B C 1
ATOM 822 O O . ARG B 1 22 ? 5.453 -14.055 -10.688 1 96.19 22 ARG B O 1
ATOM 829 N N . CYS B 1 23 ? 5.664 -12.641 -9.062 1 95.56 23 CYS B N 1
ATOM 830 C CA . CYS B 1 23 ? 4.48 -13.148 -8.375 1 95.56 23 CYS B CA 1
ATOM 831 C C . CYS B 1 23 ? 3.229 -12.938 -9.219 1 95.56 23 CYS B C 1
ATOM 833 O O . CYS B 1 23 ? 2.363 -13.812 -9.289 1 95.56 23 CYS B O 1
ATOM 835 N N . CYS B 1 24 ? 3.125 -11.766 -9.82 1 96.12 24 CYS B N 1
ATOM 836 C CA . CYS B 1 24 ? 1.963 -11.453 -10.648 1 96.12 24 CYS B CA 1
ATOM 837 C C . CYS B 1 24 ? 1.806 -12.461 -11.781 1 96.12 24 CYS B C 1
ATOM 839 O O . CYS B 1 24 ? 0.685 -12.805 -12.156 1 96.12 24 CYS B O 1
ATOM 841 N N . LYS B 1 25 ? 2.904 -12.938 -12.297 1 95.81 25 LYS B N 1
ATOM 842 C CA . LYS B 1 25 ? 2.881 -13.875 -13.422 1 95.81 25 LYS B CA 1
ATOM 843 C C . LYS B 1 25 ? 2.285 -15.219 -13 1 95.81 25 LYS B C 1
ATOM 845 O O . LYS B 1 25 ? 1.902 -16.031 -13.844 1 95.81 25 LYS B O 1
ATOM 850 N N . ARG B 1 26 ? 2.207 -15.438 -11.75 1 94.44 26 ARG B N 1
ATOM 851 C CA . ARG B 1 26 ? 1.703 -16.703 -11.242 1 94.44 26 ARG B CA 1
ATOM 852 C C . ARG B 1 26 ? 0.19 -16.672 -11.062 1 94.44 26 ARG B C 1
ATOM 854 O O . ARG B 1 26 ? -0.434 -17.688 -10.758 1 94.44 26 ARG B O 1
ATOM 861 N N . LEU B 1 27 ? -0.405 -15.523 -11.242 1 94.56 27 LEU B N 1
ATOM 862 C CA . LEU B 1 27 ? -1.853 -15.398 -11.102 1 94.56 27 LEU B CA 1
ATOM 863 C C . LEU B 1 27 ? -2.566 -16.062 -12.281 1 94.56 27 LEU B C 1
ATOM 865 O O . LEU B 1 27 ? -2.066 -16.031 -13.406 1 94.56 27 LEU B O 1
ATOM 869 N N . PRO B 1 28 ? -3.729 -16.688 -12.07 1 94.19 28 PRO B N 1
ATOM 870 C CA . PRO B 1 28 ? -4.3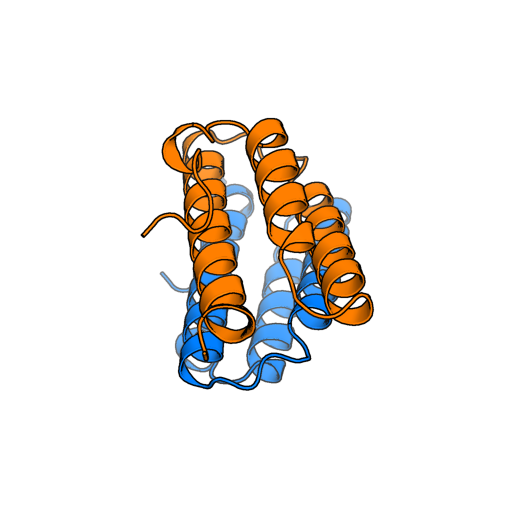71 -17.562 -13.055 1 94.19 28 PRO B CA 1
ATOM 871 C C . PRO B 1 28 ? -4.977 -16.781 -14.227 1 94.19 28 PRO B C 1
ATOM 873 O O . PRO B 1 28 ? -5.094 -17.328 -15.328 1 94.19 28 PRO B O 1
ATOM 876 N N . SER B 1 29 ? -5.422 -15.617 -14.148 1 94.25 29 SER B N 1
ATOM 877 C CA . SER B 1 29 ? -6.09 -14.859 -15.211 1 94.25 29 SER B CA 1
ATOM 878 C C . SER B 1 29 ? -5.199 -13.734 -15.727 1 94.25 29 SER B C 1
ATOM 880 O O . SER B 1 29 ? -4.605 -12.992 -14.938 1 94.25 29 SER B O 1
ATOM 882 N N . PRO B 1 30 ? -5.152 -13.617 -17.062 1 96.62 30 PRO B N 1
ATOM 883 C CA . PRO B 1 30 ? -4.41 -12.484 -17.625 1 96.62 30 PRO B CA 1
ATOM 884 C C . PRO B 1 30 ? -4.914 -11.141 -17.109 1 96.62 30 PRO B C 1
ATOM 886 O O . PRO B 1 30 ? -4.121 -10.227 -16.891 1 96.62 30 PRO B O 1
ATOM 889 N N . ALA B 1 31 ? -6.172 -11.086 -16.938 1 95 31 ALA B N 1
ATOM 890 C CA . ALA B 1 31 ? -6.742 -9.844 -16.422 1 95 31 ALA B CA 1
ATOM 891 C C . ALA B 1 31 ? -6.23 -9.547 -15.016 1 95 31 ALA B C 1
ATOM 893 O O . ALA B 1 31 ? -5.879 -8.406 -14.703 1 95 31 ALA B O 1
ATOM 894 N N . MET B 1 32 ? -6.137 -10.547 -14.195 1 94.38 32 MET B N 1
ATOM 895 C CA . MET B 1 32 ? -5.613 -10.383 -12.844 1 94.38 32 MET B CA 1
ATOM 896 C C . MET B 1 32 ? -4.133 -10.031 -12.875 1 94.38 32 MET B C 1
ATOM 898 O O . MET B 1 32 ? -3.688 -9.148 -12.133 1 94.38 32 MET B O 1
ATOM 902 N N . GLN B 1 33 ? -3.447 -10.773 -13.703 1 97.19 33 GLN B N 1
ATOM 903 C CA . GLN B 1 33 ? -2.021 -10.477 -13.812 1 97.19 33 GLN B CA 1
ATOM 904 C C . GLN B 1 33 ? -1.79 -9.016 -14.195 1 97.19 33 GLN B C 1
ATOM 906 O O . GLN B 1 33 ? -0.952 -8.336 -13.594 1 97.19 33 GLN B O 1
ATOM 911 N N . GLN B 1 34 ? -2.52 -8.539 -15.094 1 97.06 34 GLN B N 1
ATOM 912 C CA . GLN B 1 34 ? -2.389 -7.152 -15.531 1 97.06 34 GLN B CA 1
ATOM 913 C C . GLN B 1 34 ? -2.762 -6.18 -14.414 1 97.06 34 GLN B C 1
ATOM 915 O O . GLN B 1 34 ? -2.074 -5.18 -14.203 1 97.06 34 GLN B O 1
ATOM 920 N N . HIS B 1 35 ? -3.859 -6.516 -13.758 1 94.88 35 HIS B N 1
ATOM 921 C CA . HIS B 1 35 ? -4.324 -5.656 -12.68 1 94.88 35 HIS B CA 1
ATOM 922 C C . HIS B 1 35 ? -3.266 -5.52 -11.586 1 94.88 35 HIS B C 1
ATOM 924 O O . HIS B 1 35 ? -2.904 -4.406 -11.203 1 94.88 35 HIS B O 1
ATOM 930 N N . TYR B 1 36 ? -2.748 -6.594 -11.234 1 95.75 36 TYR B N 1
ATOM 931 C CA . TYR B 1 36 ? -1.813 -6.547 -10.117 1 95.75 36 TYR B CA 1
ATOM 932 C C . TYR B 1 36 ? -0.454 -6.023 -10.562 1 95.75 36 TYR B C 1
ATOM 934 O O . TYR B 1 36 ? 0.243 -5.355 -9.797 1 95.75 36 TYR B O 1
ATOM 942 N N . ARG B 1 37 ? -0.077 -6.312 -11.75 1 97.12 37 ARG B N 1
ATOM 943 C CA . ARG B 1 37 ? 1.129 -5.691 -12.281 1 97.12 37 ARG B CA 1
ATOM 944 C C . ARG B 1 37 ? 1.022 -4.168 -12.25 1 97.12 37 ARG B C 1
ATOM 946 O O . ARG B 1 37 ? 1.964 -3.484 -11.844 1 97.12 37 ARG B O 1
ATOM 953 N N . HIS B 1 38 ? -0.09 -3.699 -12.625 1 96.75 38 HIS B N 1
ATOM 954 C CA . HIS B 1 38 ? -0.343 -2.264 -12.586 1 96.75 38 HIS B CA 1
ATOM 955 C C . HIS B 1 38 ? -0.265 -1.73 -11.156 1 96.75 38 HIS B C 1
ATOM 957 O O . HIS B 1 38 ? 0.383 -0.712 -10.898 1 96.75 38 HIS B O 1
ATOM 963 N N . ALA B 1 39 ? -0.84 -2.412 -10.297 1 96.06 39 ALA B N 1
ATOM 964 C CA . ALA B 1 39 ? -0.838 -2.004 -8.898 1 96.06 39 ALA B CA 1
ATOM 965 C C . ALA B 1 39 ? 0.581 -1.962 -8.344 1 96.06 39 ALA B C 1
ATOM 967 O O . ALA B 1 39 ? 0.933 -1.05 -7.586 1 96.06 39 ALA B O 1
ATOM 968 N N . VAL B 1 40 ? 1.384 -2.881 -8.695 1 97.12 40 VAL B N 1
ATOM 969 C CA . VAL B 1 40 ? 2.773 -2.934 -8.258 1 97.12 40 VAL B CA 1
ATOM 970 C C . VAL B 1 40 ? 3.523 -1.706 -8.766 1 97.12 40 VAL B C 1
ATOM 972 O O . VAL B 1 40 ? 4.242 -1.05 -8.008 1 97.12 40 VAL B O 1
ATOM 975 N N . ARG B 1 41 ? 3.299 -1.405 -9.992 1 96 41 ARG B N 1
ATOM 976 C CA . ARG B 1 41 ? 3.961 -0.248 -10.586 1 96 41 ARG B CA 1
ATOM 977 C C . ARG B 1 41 ? 3.541 1.041 -9.883 1 96 41 ARG B C 1
ATOM 979 O O . ARG B 1 41 ? 4.383 1.888 -9.578 1 96 41 ARG B O 1
ATOM 986 N N . GLN B 1 42 ? 2.283 1.175 -9.688 1 94.69 42 GLN B N 1
ATOM 987 C CA . GLN B 1 42 ? 1.771 2.355 -9 1 94.69 42 GLN B CA 1
ATOM 988 C C . GLN B 1 42 ? 2.348 2.465 -7.59 1 94.69 42 GLN B C 1
ATOM 990 O O . GLN B 1 42 ? 2.744 3.551 -7.16 1 94.69 42 GLN B O 1
ATOM 995 N N . SER B 1 43 ? 2.398 1.354 -6.895 1 95.12 43 SER B N 1
ATOM 996 C CA . SER B 1 43 ? 2.955 1.348 -5.547 1 95.12 43 SER B CA 1
ATOM 997 C C . SER B 1 43 ? 4.426 1.748 -5.555 1 95.12 43 SER B C 1
ATOM 999 O O . SER B 1 43 ? 4.871 2.52 -4.699 1 95.12 43 SER B O 1
ATOM 1001 N N . PHE B 1 44 ? 5.145 1.203 -6.457 1 95.56 44 PHE B N 1
ATOM 1002 C CA . PHE B 1 44 ? 6.559 1.54 -6.574 1 95.56 44 PHE B CA 1
ATOM 1003 C C . PHE B 1 44 ? 6.742 3.037 -6.797 1 95.56 44 PHE B C 1
ATOM 1005 O O . PHE B 1 44 ? 7.543 3.678 -6.113 1 95.56 44 PHE B O 1
ATOM 1012 N N . ASN B 1 45 ? 5.965 3.613 -7.625 1 91.56 45 ASN B N 1
ATOM 1013 C CA . ASN B 1 45 ? 6.039 5.039 -7.918 1 91.56 45 ASN B CA 1
ATOM 1014 C C . ASN B 1 45 ? 5.656 5.883 -6.707 1 91.56 45 ASN B C 1
ATOM 1016 O O . ASN B 1 45 ? 6.23 6.949 -6.477 1 91.56 45 ASN B O 1
ATOM 1020 N N . SER B 1 46 ? 4.73 5.426 -5.941 1 90.44 46 SER B N 1
ATOM 1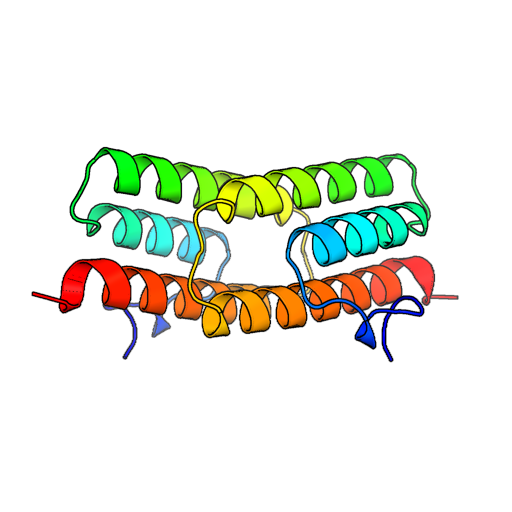021 C CA . SER B 1 46 ? 4.242 6.164 -4.781 1 90.44 46 SER B CA 1
ATOM 1022 C C . SER B 1 46 ? 5.293 6.211 -3.676 1 90.44 46 SER B C 1
ATOM 1024 O O . SER B 1 46 ? 5.273 7.109 -2.83 1 90.44 46 SER B O 1
ATOM 1026 N N . HIS B 1 47 ? 6.285 5.262 -3.713 1 91.19 47 HIS B N 1
ATOM 1027 C CA . HIS B 1 47 ? 7.234 5.16 -2.611 1 91.19 47 HIS B CA 1
ATOM 1028 C C . HIS B 1 47 ? 8.656 5.449 -3.082 1 91.19 47 HIS B C 1
ATOM 1030 O O . HIS B 1 47 ? 9.625 5.113 -2.393 1 91.19 47 HIS B O 1
ATOM 1036 N N . VAL B 1 48 ? 8.766 5.969 -4.238 1 87.94 48 VAL B N 1
ATOM 1037 C CA . VAL B 1 48 ? 10.062 6.176 -4.867 1 87.94 48 VAL B CA 1
ATOM 1038 C C . VAL B 1 48 ? 10.891 7.156 -4.035 1 87.94 48 VAL B C 1
ATOM 1040 O O . VAL B 1 48 ? 12.117 7.07 -4.004 1 87.94 48 VAL B O 1
ATOM 1043 N N . ASP B 1 49 ? 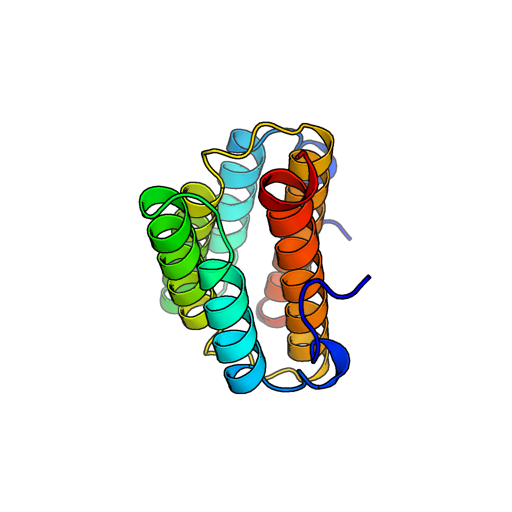10.242 7.98 -3.23 1 83.69 49 ASP B N 1
ATOM 1044 C CA . ASP B 1 49 ? 10.953 9.008 -2.475 1 83.69 49 ASP B CA 1
ATOM 1045 C C . ASP B 1 49 ? 11.211 8.555 -1.04 1 83.69 49 ASP B C 1
ATOM 1047 O O . ASP B 1 49 ? 11.766 9.312 -0.235 1 83.69 49 ASP B O 1
ATOM 1051 N N . GLU B 1 50 ? 10.867 7.402 -0.758 1 89.81 50 GLU B N 1
ATOM 1052 C CA . GLU B 1 50 ? 11.133 6.875 0.577 1 89.81 50 GLU B CA 1
ATOM 1053 C C . GLU B 1 50 ? 12.609 6.523 0.749 1 89.81 50 GLU B C 1
ATOM 1055 O O . GLU B 1 50 ? 13.148 5.688 0.018 1 89.81 50 GLU B O 1
ATOM 1060 N N . ASP B 1 51 ? 13.312 7.172 1.744 1 90.06 51 ASP B N 1
ATOM 1061 C CA . ASP B 1 51 ? 14.742 6.961 1.916 1 90.06 51 ASP B CA 1
ATOM 1062 C C . ASP B 1 51 ? 15.055 6.402 3.303 1 90.06 51 ASP B C 1
ATOM 1064 O O . ASP B 1 51 ? 16.203 6.098 3.609 1 90.06 51 ASP B O 1
ATOM 1068 N N . ASP B 1 52 ? 14.109 6.246 4.133 1 93.88 52 ASP B N 1
ATOM 1069 C CA . ASP B 1 52 ? 14.312 5.691 5.469 1 93.88 52 ASP B CA 1
ATOM 1070 C C . ASP B 1 52 ? 14.43 4.172 5.418 1 93.88 52 ASP B C 1
ATOM 1072 O O . ASP B 1 52 ? 13.492 3.477 5.031 1 93.88 52 ASP B O 1
ATOM 1076 N N . PRO B 1 53 ? 15.648 3.658 5.789 1 94.38 53 PRO B N 1
ATOM 1077 C CA . PRO B 1 53 ? 15.883 2.219 5.656 1 94.38 53 PRO B CA 1
ATOM 1078 C C . PRO B 1 53 ? 14.891 1.384 6.469 1 94.38 53 PRO B C 1
ATOM 1080 O O . PRO B 1 53 ? 14.5 0.295 6.039 1 94.38 53 PRO B O 1
ATOM 1083 N N . GLU B 1 54 ? 14.547 1.857 7.602 1 94.62 54 GLU B N 1
ATOM 1084 C CA . GLU B 1 54 ? 13.594 1.111 8.422 1 94.62 54 GLU B CA 1
ATOM 1085 C C . GLU B 1 54 ? 12.219 1.073 7.766 1 94.62 54 GLU B C 1
ATOM 1087 O O . GLU B 1 54 ? 11.547 0.035 7.77 1 94.62 54 GLU B O 1
ATOM 1092 N N . ARG B 1 55 ? 11.891 2.211 7.227 1 94 55 ARG B N 1
ATOM 1093 C CA . ARG B 1 55 ? 10.602 2.287 6.539 1 94 55 ARG B CA 1
ATOM 1094 C C . ARG B 1 55 ? 10.594 1.407 5.293 1 94 55 ARG B C 1
ATOM 1096 O O . ARG B 1 55 ? 9.609 0.716 5.02 1 94 55 ARG B O 1
ATOM 1103 N N . ILE B 1 56 ? 11.68 1.383 4.598 1 96.19 56 ILE B N 1
ATOM 1104 C CA . ILE B 1 56 ? 11.797 0.572 3.391 1 96.19 56 ILE B CA 1
ATOM 1105 C C . ILE B 1 56 ? 11.664 -0.907 3.748 1 96.19 56 ILE B C 1
ATOM 1107 O O . ILE B 1 56 ? 10.945 -1.652 3.08 1 96.19 56 ILE B O 1
ATOM 1111 N N . LYS B 1 57 ? 12.266 -1.295 4.773 1 95.5 57 LYS B N 1
ATOM 1112 C CA . LYS B 1 57 ? 12.172 -2.68 5.227 1 95.5 57 LYS B CA 1
ATOM 1113 C C . LYS B 1 57 ? 10.727 -3.051 5.559 1 95.5 57 LYS B C 1
ATOM 1115 O O . LYS B 1 57 ? 10.258 -4.129 5.188 1 95.5 57 LYS B O 1
ATOM 1120 N N . THR B 1 58 ? 10.047 -2.184 6.262 1 95.62 58 THR B N 1
ATOM 1121 C CA . THR B 1 58 ? 8.656 -2.41 6.629 1 95.62 58 THR B CA 1
ATOM 1122 C C . THR B 1 58 ? 7.781 -2.547 5.383 1 95.62 58 THR B C 1
ATOM 1124 O O . THR B 1 58 ? 6.945 -3.449 5.301 1 95.62 58 THR B O 1
ATOM 1127 N N . ILE B 1 59 ? 8.031 -1.698 4.441 1 95.88 59 ILE B N 1
ATOM 1128 C CA . ILE B 1 59 ? 7.273 -1.727 3.193 1 95.88 59 ILE B CA 1
ATOM 1129 C C . ILE B 1 59 ? 7.52 -3.051 2.473 1 95.88 59 ILE B C 1
ATOM 1131 O O . ILE B 1 59 ? 6.574 -3.695 2.008 1 95.88 59 ILE B O 1
ATOM 1135 N N . ILE B 1 60 ? 8.727 -3.482 2.443 1 96.75 60 ILE B N 1
ATOM 1136 C CA . ILE B 1 60 ? 9.094 -4.723 1.765 1 96.75 60 ILE B CA 1
ATOM 1137 C C . ILE B 1 60 ? 8.383 -5.902 2.426 1 96.75 60 ILE B C 1
ATOM 1139 O O . ILE B 1 60 ? 7.746 -6.711 1.747 1 96.75 60 ILE B O 1
ATOM 1143 N N . GLN B 1 61 ? 8.438 -5.988 3.66 1 95.12 61 GLN B N 1
ATOM 1144 C CA . GLN B 1 61 ? 7.836 -7.105 4.383 1 95.12 61 GLN B CA 1
ATOM 1145 C C . GLN B 1 61 ? 6.324 -7.137 4.18 1 95.12 61 GLN B C 1
ATOM 1147 O O . GLN B 1 61 ? 5.75 -8.195 3.926 1 95.12 61 GLN B O 1
ATOM 1152 N N . ARG B 1 62 ? 5.754 -6.027 4.258 1 94.44 62 ARG B N 1
ATOM 1153 C CA . ARG B 1 62 ? 4.305 -5.945 4.082 1 94.44 62 ARG B CA 1
ATOM 1154 C C . ARG B 1 62 ? 3.906 -6.328 2.66 1 94.44 62 ARG B C 1
ATOM 1156 O O . ARG B 1 62 ? 2.92 -7.039 2.455 1 94.44 62 ARG B O 1
ATOM 1163 N N . ALA B 1 63 ? 4.691 -5.84 1.694 1 96.44 63 ALA B N 1
ATOM 1164 C CA . ALA B 1 63 ? 4.375 -6.137 0.299 1 96.44 63 ALA B CA 1
ATOM 1165 C C . ALA B 1 63 ? 4.484 -7.633 0.018 1 96.44 63 ALA B C 1
ATOM 1167 O O . ALA B 1 63 ? 3.652 -8.203 -0.692 1 96.44 63 ALA B O 1
ATOM 1168 N N . ILE B 1 64 ? 5.453 -8.18 0.549 1 95.62 64 ILE B N 1
ATOM 1169 C CA . ILE B 1 64 ? 5.66 -9.609 0.349 1 95.62 64 ILE B CA 1
ATOM 1170 C C . ILE B 1 64 ? 4.527 -10.398 1.006 1 95.62 64 ILE B C 1
ATOM 1172 O O . ILE B 1 64 ? 3.984 -11.336 0.415 1 95.62 64 ILE B O 1
ATOM 1176 N N . THR B 1 65 ? 4.156 -10.031 2.17 1 93.94 65 THR B N 1
ATOM 1177 C CA . THR B 1 65 ? 3.051 -10.672 2.875 1 93.94 65 THR B CA 1
ATOM 1178 C C . THR B 1 65 ? 1.758 -10.555 2.072 1 93.94 65 THR B C 1
ATOM 1180 O O . THR B 1 65 ? 1.005 -11.523 1.956 1 93.94 65 THR B O 1
ATOM 1183 N N . ASP B 1 66 ? 1.524 -9.383 1.529 1 93.88 66 ASP B N 1
ATOM 1184 C CA . ASP B 1 66 ? 0.323 -9.172 0.727 1 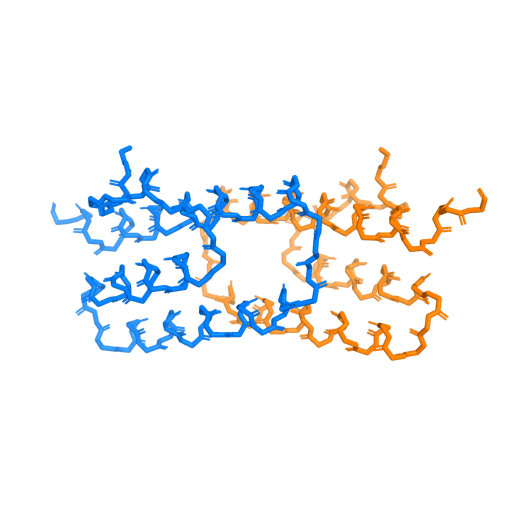93.88 66 ASP B CA 1
ATOM 1185 C C . ASP B 1 66 ? 0.34 -10.047 -0.527 1 93.88 66 ASP B C 1
ATOM 1187 O O . ASP B 1 66 ? -0.687 -10.609 -0.913 1 93.88 66 ASP B O 1
ATOM 1191 N N . ALA B 1 67 ? 1.491 -10.109 -1.103 1 94.75 67 ALA B N 1
ATOM 1192 C CA . ALA B 1 67 ? 1.611 -10.938 -2.299 1 94.75 67 ALA B CA 1
ATOM 1193 C C . ALA B 1 67 ? 1.336 -12.406 -1.978 1 94.75 67 ALA B C 1
ATOM 1195 O O . ALA B 1 67 ? 0.648 -13.094 -2.734 1 94.75 67 ALA B O 1
ATOM 1196 N N . ASP B 1 68 ? 1.837 -12.789 -0.894 1 92.62 68 ASP B N 1
ATOM 1197 C CA . ASP B 1 68 ? 1.58 -14.156 -0.446 1 92.62 68 ASP B CA 1
ATOM 1198 C C . ASP B 1 68 ? 0.085 -14.398 -0.261 1 92.62 68 ASP B C 1
ATOM 1200 O O . ASP B 1 68 ? -0.437 -15.43 -0.687 1 92.62 68 ASP B O 1
ATOM 1204 N N . TRP B 1 69 ? -0.568 -13.562 0.339 1 92.38 69 TRP B N 1
ATOM 1205 C CA . TRP B 1 69 ? -2.006 -13.68 0.555 1 92.38 69 TRP B CA 1
ATOM 1206 C C . TRP B 1 69 ? -2.752 -13.75 -0.773 1 92.38 69 TRP B C 1
ATOM 1208 O O . TRP B 1 69 ? -3.65 -14.586 -0.941 1 92.38 69 TRP B O 1
ATOM 1218 N N . ILE B 1 70 ? -2.416 -12.938 -1.681 1 91.75 70 ILE B N 1
ATOM 1219 C CA . ILE B 1 70 ? -3.086 -12.867 -2.977 1 91.75 70 ILE B CA 1
ATOM 1220 C C . ILE B 1 70 ? -2.887 -14.18 -3.729 1 91.75 70 ILE B C 1
ATOM 1222 O O . ILE B 1 70 ? -3.838 -14.734 -4.293 1 91.75 70 ILE B O 1
ATOM 1226 N N . LEU B 1 71 ? -1.689 -14.602 -3.746 1 92.5 71 LEU B N 1
ATOM 1227 C CA . LEU B 1 71 ? -1.414 -15.859 -4.441 1 92.5 71 LEU B CA 1
ATOM 1228 C C . LEU B 1 71 ? -2.156 -17.016 -3.787 1 92.5 71 LEU B C 1
ATOM 1230 O O . LEU B 1 71 ? -2.693 -17.891 -4.477 1 92.5 71 LEU B O 1
ATOM 1234 N N . ASP B 1 72 ? -2.141 -17 -2.482 1 90.69 72 ASP B N 1
ATOM 1235 C CA . ASP B 1 72 ? -2.863 -18.047 -1.762 1 90.69 72 ASP B CA 1
ATOM 1236 C C . ASP B 1 72 ? -4.359 -17.984 -2.062 1 90.69 72 ASP B C 1
ATOM 1238 O O . ASP B 1 72 ? -5.016 -19.016 -2.182 1 90.69 72 ASP B O 1
ATOM 1242 N N . LYS B 1 73 ? -4.883 -16.906 -2.162 1 88 73 LYS B N 1
ATOM 1243 C CA . LYS B 1 73 ? -6.301 -16.703 -2.438 1 88 73 LYS B CA 1
ATOM 1244 C C . LYS B 1 73 ? -6.68 -17.234 -3.816 1 88 73 LYS B C 1
ATOM 1246 O O . LYS B 1 73 ? -7.738 -17.828 -3.984 1 88 73 LYS B O 1
ATOM 1251 N N . TYR B 1 74 ? -5.777 -17.047 -4.781 1 90.75 74 TYR B N 1
ATOM 1252 C CA . TYR B 1 74 ? -6.211 -17.25 -6.156 1 90.75 74 TYR B CA 1
ATOM 1253 C C . TYR B 1 74 ? -5.531 -18.484 -6.762 1 90.75 74 TYR B C 1
ATOM 1255 O O . TYR B 1 74 ? -6 -19.031 -7.758 1 90.75 74 TYR B O 1
ATOM 1263 N N . THR B 1 75 ? -4.441 -18.75 -6.281 1 87.25 75 THR B N 1
ATOM 1264 C CA . THR B 1 75 ? -3.723 -19.891 -6.867 1 87.25 75 THR B CA 1
ATOM 1265 C C . THR B 1 75 ? -3.885 -21.141 -6.004 1 87.25 75 THR B C 1
ATOM 1267 O O . THR B 1 75 ? -3.789 -22.25 -6.5 1 87.25 75 THR B O 1
ATOM 1270 N N . ARG B 1 76 ? -3.703 -21.188 -4.637 1 70.69 76 ARG B N 1
ATOM 1271 C CA . ARG B 1 76 ? -3.809 -22.406 -3.834 1 70.69 76 ARG B CA 1
ATOM 1272 C C . ARG B 1 76 ? -5.258 -22.859 -3.734 1 70.69 76 ARG B C 1
ATOM 1274 O O . ARG B 1 76 ? -5.535 -23.953 -3.221 1 70.69 76 ARG B O 1
ATOM 1281 N N . LYS B 1 77 ? -6.461 -22.109 -3.859 1 57.5 77 LYS B N 1
ATOM 1282 C CA . LYS B 1 77 ? -7.684 -22.906 -3.725 1 57.5 77 LYS B CA 1
ATOM 1283 C C . LYS B 1 77 ? -7.734 -24.016 -4.762 1 57.5 77 LYS B C 1
ATOM 1285 O O . LYS B 1 77 ? -8.125 -23.797 -5.91 1 57.5 77 LYS B O 1
ATOM 1290 N N . LYS B 1 78 ? -6.723 -25 -5.043 1 43.12 78 LYS B N 1
ATOM 1291 C CA . LYS B 1 78 ? -7.094 -26.328 -5.539 1 43.12 78 LYS B CA 1
ATOM 1292 C C . LYS B 1 78 ? -7.898 -27.094 -4.496 1 43.12 78 LYS B C 1
ATOM 1294 O O . LYS B 1 78 ? -7.637 -27 -3.297 1 43.12 78 LYS B O 1
#